Protein AF-A0A180FX77-F1 (afdb_monomer)

pLDDT: mean 72.16, std 17.85, range [33.34, 98.62]

Foldseek 3Di:
DDDDDDDDDDPVVVVPDDDDDDDDDDDDDDDDDDDPDPPPPPPPVPPDPDPDPPDDPDVLVVVCCVQQVDADPVRDTDDDPVRVVVVVVVVVVVVVVVVVVVVVVVVVVVVVVVD

Secondary structure (DSSP, 8-state):
---PPPPPPPGGGGGS--PPPPPP-----------TTS-SS-----PPPPPPSSPP--HHHHHHHHHHS---TTS-----HHHHHHHHHHHHHHHHHHHHHHHHHHHHHHHHHT-

Radius of gyration: 30.73 Å; Cα contacts (8 Å, |Δi|>4): 14; chains: 1; bounding box: 72×74×67 Å

Organism: Puccinia triticina (isolate 1-1 / race 1 (BBBD)) (NCBI:txid630390)

Mean predicted aligned error: 20.52 Å

Sequence (115 aa):
SEKFFPPPPSPWAAYASHPPPPPDPIRLSGAPPADHSDMMEDLEVRLPPRPTNKPPASSLHILLTKTFGVRDENSSVTLEARLMDLVLELSENNKRLVQRLESTVDQLKAKVDAK

Structure (mmCIF, N/CA/C/O backbone):
data_AF-A0A180FX77-F1
#
_entry.id   AF-A0A180FX77-F1
#
loop_
_atom_site.group_PDB
_atom_site.id
_atom_site.type_symbol
_atom_site.label_atom_id
_atom_site.label_alt_id
_atom_site.label_comp_id
_atom_site.label_asym_id
_atom_site.label_entity_id
_atom_site.label_seq_id
_atom_site.pdbx_PDB_ins_code
_atom_site.Cartn_x
_atom_site.Cartn_y
_atom_site.Cartn_z
_atom_site.occupancy
_atom_site.B_iso_or_equiv
_atom_site.auth_seq_id
_atom_site.auth_comp_id
_atom_site.auth_asym_id
_atom_site.auth_atom_id
_atom_site.pdbx_PDB_model_num
ATOM 1 N N . SER A 1 1 ? 17.985 -40.631 32.394 1.00 50.78 1 SER A N 1
ATOM 2 C CA . SER A 1 1 ? 18.806 -39.477 32.804 1.00 50.78 1 SER A CA 1
ATOM 3 C C . SER A 1 1 ? 18.826 -38.449 31.690 1.00 50.78 1 SER A C 1
ATOM 5 O O . SER A 1 1 ? 19.615 -38.585 30.762 1.00 50.78 1 SER A O 1
ATOM 7 N N . GLU A 1 2 ? 17.925 -37.469 31.735 1.00 57.84 2 GLU A N 1
ATOM 8 C CA . GLU A 1 2 ? 17.956 -36.312 30.831 1.00 57.84 2 GLU A CA 1
ATOM 9 C C . GLU A 1 2 ? 19.057 -35.347 31.281 1.00 57.84 2 GLU A C 1
ATOM 11 O O . GLU A 1 2 ? 19.143 -34.984 32.454 1.00 57.84 2 GLU A O 1
ATOM 16 N N . LYS A 1 3 ? 19.952 -34.986 30.357 1.00 61.25 3 LYS A N 1
ATOM 17 C CA . LYS A 1 3 ? 21.026 -34.021 30.606 1.00 61.25 3 LYS A CA 1
ATOM 18 C C . LYS A 1 3 ? 20.457 -32.619 30.424 1.00 61.25 3 LYS A C 1
ATOM 20 O O . LYS A 1 3 ? 20.171 -32.210 29.303 1.00 61.25 3 LYS A O 1
ATOM 25 N N . PHE A 1 4 ? 20.298 -31.902 31.529 1.00 60.94 4 PHE A N 1
ATOM 26 C CA . PHE A 1 4 ? 19.928 -30.492 31.525 1.00 60.94 4 PHE A CA 1
ATOM 27 C C . PHE A 1 4 ? 21.129 -29.669 31.034 1.00 60.94 4 PHE A C 1
ATOM 29 O O . PHE A 1 4 ? 22.183 -29.677 31.671 1.00 60.94 4 PHE A O 1
ATOM 36 N N . PHE A 1 5 ? 20.995 -28.995 29.892 1.00 67.38 5 PHE A N 1
ATOM 37 C CA . PHE A 1 5 ? 21.998 -28.046 29.406 1.00 67.38 5 PHE A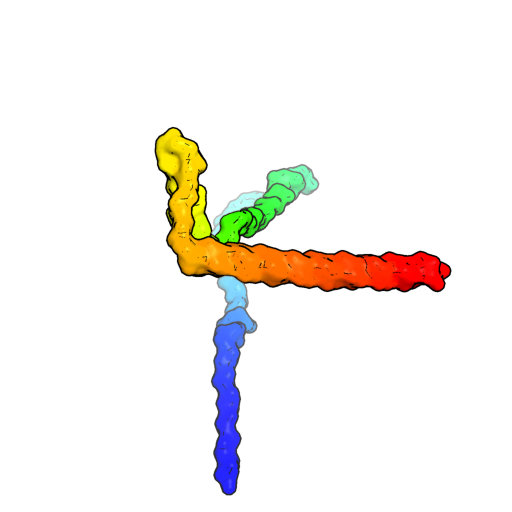 CA 1
ATOM 38 C C . PHE A 1 5 ? 21.593 -26.630 29.832 1.00 67.38 5 PHE A C 1
ATOM 40 O O . PHE A 1 5 ? 20.458 -26.230 29.563 1.00 67.38 5 PHE A O 1
ATOM 47 N N . PRO A 1 6 ? 22.473 -25.861 30.498 1.00 74.19 6 PRO A N 1
ATOM 48 C CA . PRO A 1 6 ? 22.163 -24.484 30.848 1.00 74.19 6 PRO A CA 1
ATOM 49 C C . PRO A 1 6 ? 22.129 -23.593 29.592 1.00 74.19 6 PRO A C 1
ATOM 51 O O . PRO A 1 6 ? 22.854 -23.860 28.628 1.00 74.19 6 PRO A O 1
ATOM 54 N N . PRO A 1 7 ? 21.308 -22.528 29.592 1.00 73.19 7 PRO A N 1
ATOM 55 C CA . PRO A 1 7 ? 21.286 -21.558 28.503 1.00 73.19 7 PRO A CA 1
ATOM 56 C C . PRO A 1 7 ? 22.621 -20.793 28.410 1.00 73.19 7 PRO A C 1
ATOM 58 O O . PRO A 1 7 ? 23.296 -20.607 29.427 1.00 73.19 7 PRO A O 1
ATOM 61 N N . PRO A 1 8 ? 23.015 -20.327 27.209 1.00 72.00 8 PRO A N 1
ATOM 62 C CA . PRO A 1 8 ? 24.226 -19.531 27.038 1.00 72.00 8 PRO A CA 1
ATOM 63 C C . PRO A 1 8 ? 24.100 -18.157 27.727 1.00 72.00 8 PRO A C 1
ATOM 65 O O . PRO A 1 8 ? 22.996 -17.612 27.816 1.00 72.00 8 PRO A O 1
ATOM 68 N N . PRO A 1 9 ? 25.214 -17.573 28.207 1.00 68.81 9 PRO A N 1
ATOM 69 C CA . PRO A 1 9 ? 25.190 -16.293 28.905 1.00 68.81 9 PRO A CA 1
ATOM 70 C C . PRO A 1 9 ? 24.837 -15.131 27.964 1.00 68.81 9 PRO A C 1
ATOM 72 O O . PRO A 1 9 ? 25.289 -15.067 26.821 1.00 68.81 9 PRO A O 1
ATOM 75 N N . SER A 1 10 ? 24.044 -14.187 28.475 1.00 65.88 10 SER A N 1
ATOM 76 C CA . SER A 1 10 ? 23.634 -12.977 27.759 1.00 65.88 10 SER A CA 1
ATOM 77 C C . SER A 1 10 ? 24.827 -12.060 27.432 1.00 65.88 10 SER A C 1
ATOM 79 O O . SER A 1 10 ? 25.608 -11.745 28.333 1.00 65.88 10 SER A O 1
ATOM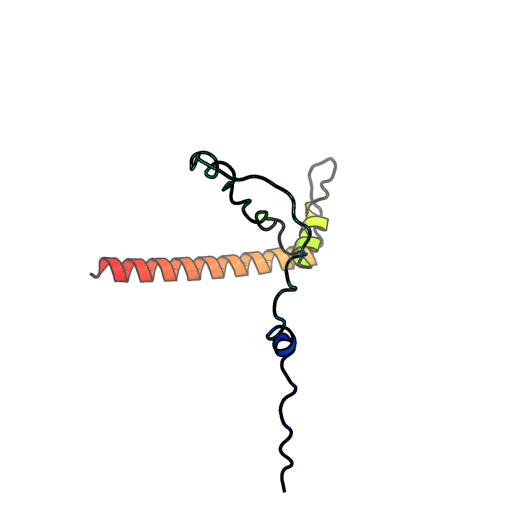 81 N N . PRO A 1 11 ? 24.933 -11.526 26.198 1.00 56.91 11 PRO A N 1
ATOM 82 C CA . PRO A 1 11 ? 26.053 -10.675 25.773 1.00 56.91 11 PRO A CA 1
ATOM 83 C C . PRO A 1 11 ? 26.102 -9.310 26.481 1.00 56.91 11 PRO A C 1
ATOM 85 O O . PRO A 1 11 ? 27.136 -8.648 26.489 1.00 56.91 11 PRO A O 1
ATOM 88 N N . TRP A 1 12 ? 25.009 -8.891 27.122 1.00 48.19 12 TRP A N 1
ATOM 89 C CA . TRP A 1 12 ? 24.934 -7.624 27.857 1.00 48.19 12 TRP A CA 1
ATOM 90 C C . TRP A 1 12 ? 25.495 -7.698 29.286 1.00 48.19 12 TRP A C 1
ATOM 92 O O . TRP A 1 12 ? 25.671 -6.662 29.920 1.00 48.19 12 TRP A O 1
ATOM 102 N N . ALA A 1 13 ? 25.825 -8.894 29.789 1.00 56.28 13 ALA A N 1
ATOM 103 C CA . ALA A 1 13 ? 26.378 -9.070 31.135 1.00 56.28 13 ALA A CA 1
ATOM 104 C C . ALA A 1 13 ? 27.819 -8.536 31.285 1.00 56.28 13 ALA A C 1
ATOM 106 O O . ALA A 1 13 ? 28.266 -8.294 32.402 1.00 56.28 13 ALA A O 1
ATOM 107 N N . ALA A 1 14 ? 28.538 -8.309 30.178 1.00 55.06 14 ALA A N 1
ATOM 108 C CA . ALA A 1 14 ? 29.923 -7.829 30.190 1.00 55.06 14 ALA A CA 1
ATOM 109 C C . ALA A 1 14 ? 30.069 -6.315 30.443 1.00 55.06 14 ALA A C 1
ATOM 111 O O . ALA A 1 14 ? 31.161 -5.849 30.749 1.00 55.06 14 ALA A O 1
ATOM 112 N N . TYR A 1 15 ? 28.986 -5.537 30.344 1.00 54.72 15 TYR A N 1
ATOM 113 C CA . TYR A 1 15 ? 29.038 -4.075 30.492 1.00 54.72 15 TYR A CA 1
ATOM 114 C C . TYR A 1 15 ? 28.778 -3.580 31.923 1.00 54.72 15 TYR A C 1
ATOM 116 O O . TYR A 1 15 ? 28.835 -2.379 32.174 1.00 54.72 15 TYR A O 1
ATOM 124 N N . ALA A 1 16 ? 28.490 -4.474 32.873 1.00 57.72 16 ALA A N 1
ATOM 125 C CA . ALA A 1 16 ? 27.934 -4.091 34.172 1.00 57.72 16 ALA A CA 1
ATOM 126 C C . ALA A 1 16 ? 28.957 -3.889 35.308 1.00 57.72 16 AL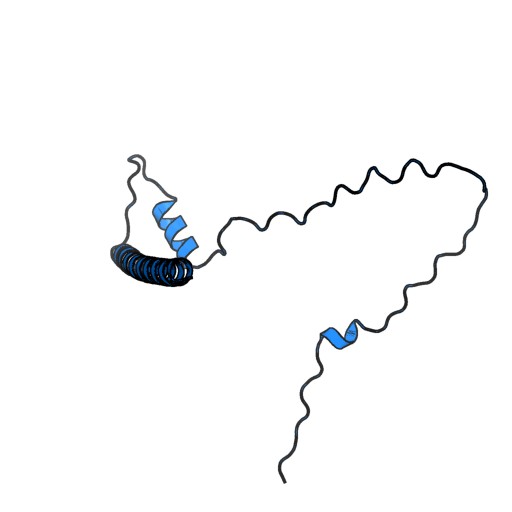A A C 1
ATOM 128 O O . ALA A 1 16 ? 28.547 -3.769 36.461 1.00 57.72 16 ALA A O 1
ATOM 129 N N . SER A 1 17 ? 30.273 -3.857 35.062 1.00 62.03 17 SER A N 1
ATOM 130 C CA . SER A 1 17 ? 31.255 -3.654 36.146 1.00 62.03 17 SER A CA 1
ATOM 131 C C . SER A 1 17 ? 32.594 -3.088 35.667 1.00 62.03 17 SER A C 1
ATOM 133 O O . SER A 1 17 ? 33.604 -3.783 35.677 1.00 62.03 17 SER A O 1
ATOM 135 N N . HIS A 1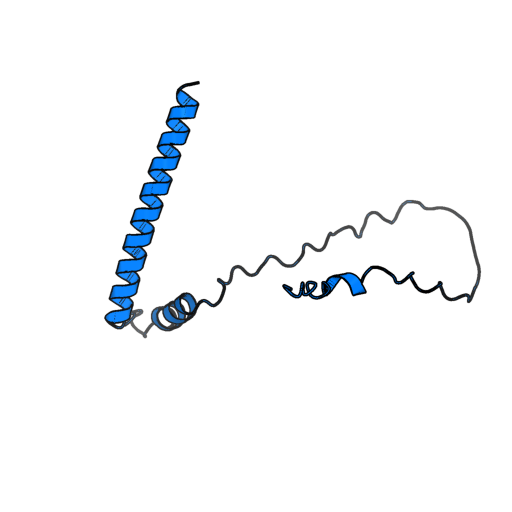 18 ? 32.631 -1.805 35.310 1.00 54.69 18 HIS A N 1
ATOM 136 C CA . HIS A 1 18 ? 33.881 -1.043 35.352 1.00 54.69 18 HIS A CA 1
ATOM 137 C C . HIS A 1 18 ? 33.645 0.285 36.083 1.00 54.69 18 HIS A C 1
ATOM 139 O O . HIS A 1 18 ? 32.760 1.040 35.677 1.00 54.69 18 HIS A O 1
ATOM 145 N N . PRO A 1 19 ? 34.389 0.584 37.165 1.00 61.78 19 PRO A N 1
ATOM 146 C CA . PRO A 1 19 ? 34.376 1.918 37.746 1.00 61.78 19 PRO A CA 1
ATOM 147 C C . PRO A 1 19 ? 35.050 2.904 36.774 1.00 61.78 19 PRO A C 1
ATOM 149 O O . PRO A 1 19 ? 35.947 2.501 36.026 1.00 61.78 19 PRO A O 1
ATOM 152 N N . PRO A 1 20 ? 34.639 4.184 36.757 1.00 63.25 20 PRO A N 1
ATOM 153 C CA . PRO A 1 20 ? 35.306 5.193 35.943 1.00 63.25 20 PRO A CA 1
ATO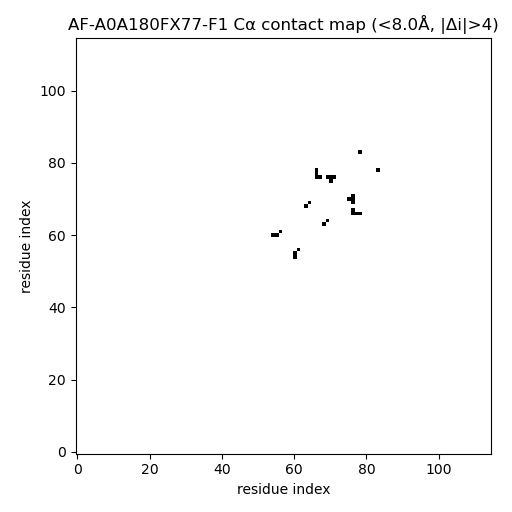M 154 C C . PRO A 1 20 ? 36.774 5.359 36.385 1.00 63.25 20 PRO A C 1
ATOM 156 O O . PRO A 1 20 ? 37.074 5.205 37.574 1.00 63.25 20 PRO A O 1
ATOM 159 N N . PRO A 1 21 ? 37.698 5.657 35.452 1.00 58.25 21 PRO A N 1
ATOM 160 C CA . PRO A 1 21 ? 39.096 5.901 35.789 1.00 58.25 21 PRO A CA 1
ATOM 161 C C . PRO A 1 21 ? 39.227 7.142 36.694 1.00 58.25 21 PRO A C 1
ATOM 163 O O . PRO A 1 21 ? 38.426 8.073 36.574 1.00 58.25 21 PRO A O 1
ATOM 166 N N . PRO A 1 22 ? 40.207 7.170 37.617 1.00 58.03 22 PRO A N 1
ATOM 167 C CA . PRO A 1 22 ? 40.398 8.306 38.510 1.00 58.03 22 PRO A CA 1
ATOM 168 C C . PRO A 1 22 ? 40.833 9.554 37.719 1.00 58.03 22 PRO A C 1
ATOM 170 O O . PRO A 1 22 ? 41.541 9.421 36.720 1.00 58.03 22 PRO A O 1
ATOM 173 N N . PRO A 1 23 ? 40.436 10.764 38.150 1.00 53.47 23 PRO A N 1
ATOM 174 C CA . PRO A 1 23 ? 40.853 11.998 37.496 1.00 53.47 23 PRO A CA 1
ATOM 175 C C . PRO A 1 23 ? 42.352 12.251 37.717 1.00 53.47 23 PRO A C 1
ATOM 177 O O . PRO A 1 23 ? 42.854 12.101 38.834 1.00 53.47 23 PRO A O 1
ATOM 180 N N . ASP A 1 24 ? 43.054 12.640 36.649 1.00 50.56 24 ASP A N 1
ATOM 181 C CA . ASP A 1 24 ? 44.495 12.908 36.667 1.00 50.56 24 ASP A CA 1
ATOM 182 C C . ASP A 1 24 ? 44.868 14.017 37.675 1.00 50.56 24 ASP A C 1
ATOM 184 O O . ASP A 1 24 ? 44.279 15.104 37.654 1.00 50.56 24 ASP A O 1
ATOM 188 N N . PRO A 1 25 ? 45.871 13.798 38.548 1.00 54.31 25 PRO A N 1
ATOM 189 C CA . PRO A 1 25 ? 46.276 14.770 39.549 1.00 54.31 25 PRO A CA 1
ATOM 190 C C . PRO A 1 25 ? 47.454 15.618 39.056 1.00 54.31 25 PRO A C 1
ATOM 192 O O . PRO A 1 25 ? 48.589 15.385 39.461 1.00 54.31 25 PRO A O 1
ATOM 195 N N . ILE A 1 26 ? 47.206 16.664 38.260 1.00 45.44 26 ILE A N 1
ATOM 196 C CA . ILE A 1 26 ? 48.133 17.809 38.187 1.00 45.44 26 ILE A CA 1
ATOM 197 C C . ILE A 1 26 ? 47.357 19.124 38.335 1.00 45.44 26 ILE A C 1
ATOM 199 O O . ILE A 1 26 ? 46.665 19.598 37.440 1.00 45.44 26 ILE A O 1
ATOM 203 N N . ARG A 1 27 ? 47.503 19.681 39.544 1.00 48.25 27 ARG A N 1
ATOM 204 C CA . ARG A 1 27 ? 47.147 21.030 40.003 1.00 48.25 27 ARG A CA 1
ATOM 205 C C . ARG A 1 27 ? 47.639 22.118 39.041 1.00 48.25 27 ARG A C 1
ATOM 207 O O . ARG A 1 27 ? 48.754 22.003 38.551 1.00 48.25 27 ARG A O 1
ATOM 214 N N . LEU A 1 28 ? 46.931 23.252 38.995 1.00 37.81 28 LEU A N 1
ATOM 215 C CA . LEU A 1 28 ? 47.453 24.537 39.493 1.00 37.81 28 LEU A CA 1
ATOM 216 C C . LEU A 1 28 ? 46.363 25.629 39.534 1.00 37.81 28 LEU A C 1
ATOM 218 O O . 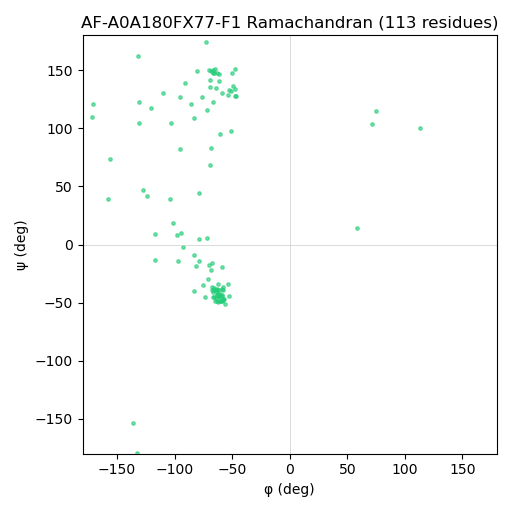LEU A 1 28 ? 45.842 26.047 38.512 1.00 37.81 28 LEU A O 1
ATOM 222 N N . SER A 1 29 ? 46.162 26.143 40.750 1.00 39.56 29 SER A N 1
ATOM 223 C CA . SER A 1 29 ? 45.938 27.556 41.083 1.00 39.56 29 SER A CA 1
ATOM 224 C C . SER A 1 29 ? 44.587 28.233 40.799 1.00 39.56 29 SER A C 1
ATOM 226 O O . SER A 1 29 ? 44.251 28.551 39.667 1.00 39.56 29 SER A O 1
ATOM 228 N N . GLY A 1 30 ? 43.926 28.627 41.896 1.00 33.34 30 GLY A N 1
ATOM 229 C CA . GLY A 1 30 ? 43.119 29.848 41.964 1.00 33.34 30 GLY A CA 1
ATOM 230 C C . GLY A 1 30 ? 41.614 29.640 42.122 1.00 33.34 30 GLY A C 1
ATOM 231 O O . GLY A 1 30 ? 40.902 29.440 41.152 1.00 33.34 30 GLY A O 1
ATOM 232 N N . ALA A 1 31 ? 41.112 29.782 43.343 1.00 36.41 31 ALA A N 1
ATOM 233 C CA . ALA A 1 31 ? 39.727 30.175 43.615 1.00 36.41 31 ALA A CA 1
ATOM 234 C C . ALA A 1 31 ? 39.779 31.304 44.664 1.00 36.41 31 ALA A C 1
ATOM 236 O O . ALA A 1 31 ? 40.802 31.373 45.361 1.00 36.41 31 ALA A O 1
ATOM 237 N N . PRO A 1 32 ? 38.731 32.129 44.888 1.00 53.28 32 PRO A N 1
ATOM 238 C CA . PRO A 1 32 ? 37.383 32.199 44.273 1.00 53.28 32 PRO A CA 1
ATOM 239 C C . PRO A 1 32 ? 37.005 33.697 43.973 1.00 53.28 32 PRO A C 1
ATOM 241 O O . PRO A 1 32 ? 37.943 34.491 43.897 1.00 53.28 32 PRO A O 1
ATOM 244 N N . PRO A 1 33 ? 35.738 34.195 43.907 1.00 48.84 33 PRO A N 1
ATOM 245 C CA . PRO A 1 33 ? 34.395 33.586 43.816 1.00 48.84 33 PRO A CA 1
ATOM 246 C C . PRO A 1 33 ? 33.476 34.223 42.725 1.00 48.84 33 PRO A C 1
ATOM 248 O O . PRO A 1 33 ? 33.839 35.202 42.090 1.00 48.84 33 PRO A O 1
ATOM 251 N N . ALA A 1 34 ? 32.241 33.709 42.627 1.00 43.47 34 ALA A N 1
ATOM 252 C CA . ALA A 1 34 ? 31.045 34.330 42.026 1.00 43.47 34 ALA A CA 1
ATOM 253 C C . ALA A 1 34 ? 30.995 34.473 40.491 1.00 43.47 34 ALA A C 1
ATOM 255 O O . ALA A 1 34 ? 31.573 35.380 39.916 1.00 43.47 34 ALA A O 1
ATOM 256 N N . ASP A 1 35 ? 30.219 33.601 39.843 1.00 43.88 35 ASP A N 1
ATOM 257 C CA . ASP A 1 35 ? 28.959 34.025 39.217 1.00 43.88 35 ASP A CA 1
ATOM 258 C C . ASP A 1 35 ? 28.187 32.795 38.722 1.00 43.88 35 ASP A C 1
ATOM 260 O O . ASP A 1 35 ? 28.564 32.103 37.780 1.00 43.88 35 ASP A O 1
ATOM 264 N N . HIS A 1 36 ? 27.078 32.495 39.396 1.00 49.78 36 HIS A N 1
ATOM 265 C CA . HIS A 1 36 ? 26.123 31.451 39.015 1.00 49.78 36 HIS A CA 1
ATOM 266 C C . HIS A 1 36 ? 25.197 31.929 37.878 1.00 49.78 36 HIS A C 1
ATOM 268 O O . HIS A 1 36 ? 23.986 31.738 37.962 1.00 49.78 36 HIS A O 1
ATOM 274 N N . SER A 1 37 ? 25.734 32.581 36.840 1.00 51.06 37 SER A N 1
ATOM 275 C CA . SER A 1 37 ? 24.896 33.239 35.823 1.00 51.06 37 SER A CA 1
ATOM 276 C C . SER A 1 37 ? 25.015 32.699 34.393 1.00 51.06 37 SER A C 1
ATOM 278 O O . SER A 1 37 ? 24.110 32.966 33.614 1.00 51.06 37 SER A O 1
ATOM 280 N N . ASP A 1 38 ? 26.015 31.878 34.047 1.00 49.91 38 ASP A N 1
ATOM 281 C CA . ASP A 1 38 ? 26.297 31.559 32.627 1.00 49.91 38 ASP A CA 1
ATOM 282 C C . ASP A 1 38 ? 26.288 30.054 32.283 1.00 49.91 38 ASP A C 1
ATOM 284 O O . ASP A 1 38 ? 27.140 29.563 31.550 1.00 49.91 38 ASP A O 1
ATOM 288 N N . MET A 1 39 ? 25.336 29.270 32.805 1.00 55.56 39 MET A N 1
ATOM 289 C CA . MET A 1 39 ? 25.179 27.845 32.419 1.00 55.56 39 MET A CA 1
ATOM 290 C C . MET A 1 39 ? 23.839 27.525 31.738 1.00 55.56 39 MET A C 1
ATOM 292 O O . MET A 1 39 ? 23.511 26.358 31.534 1.00 55.56 39 MET A O 1
ATOM 296 N N . MET A 1 40 ? 23.044 28.539 31.386 1.00 54.91 40 MET A N 1
ATOM 297 C CA . MET A 1 40 ? 21.729 28.361 30.747 1.00 54.91 40 MET A CA 1
ATOM 298 C C . MET A 1 40 ? 21.722 28.589 29.229 1.00 54.91 40 MET A C 1
ATOM 300 O O . MET A 1 40 ? 20.656 28.740 28.642 1.00 54.91 40 MET A O 1
ATOM 304 N N . GLU A 1 41 ? 22.891 28.539 28.591 1.00 54.22 41 GLU A N 1
ATOM 305 C CA . GLU A 1 41 ? 23.062 28.700 27.140 1.00 54.22 41 GLU A CA 1
ATOM 306 C C . GLU A 1 41 ? 23.869 27.546 26.520 1.00 54.22 41 GLU A C 1
ATOM 308 O O . GLU A 1 41 ? 24.787 27.763 25.746 1.00 54.22 41 GLU A O 1
ATOM 313 N N . ASP A 1 42 ? 23.544 26.291 26.855 1.00 54.28 42 ASP A N 1
ATOM 314 C CA . ASP A 1 42 ? 23.866 25.148 25.971 1.00 54.28 42 ASP A CA 1
ATOM 315 C C . ASP A 1 42 ? 22.978 23.918 26.244 1.00 54.28 42 ASP A C 1
ATOM 317 O O . ASP A 1 42 ? 23.410 22.767 26.261 1.00 54.28 42 ASP A O 1
ATOM 321 N N . LEU A 1 43 ? 21.692 24.157 26.513 1.00 56.84 43 LEU A N 1
ATOM 322 C CA . LEU A 1 43 ? 20.664 23.112 26.459 1.00 56.84 43 LEU A CA 1
ATOM 323 C C . LEU A 1 43 ? 19.831 23.258 25.186 1.00 56.84 43 LEU A C 1
ATOM 325 O O . LEU A 1 43 ? 18.626 23.006 25.172 1.00 56.84 43 LEU A O 1
ATOM 329 N N . GLU A 1 44 ? 20.483 23.595 24.075 1.00 56.50 44 GLU A N 1
ATOM 330 C CA . GLU A 1 44 ? 20.005 23.133 22.781 1.00 56.50 44 GLU A CA 1
ATOM 331 C C . GLU A 1 44 ? 20.234 21.626 22.758 1.00 56.50 44 GLU A C 1
ATOM 333 O O . GLU A 1 44 ? 21.245 21.117 22.278 1.00 56.50 44 GLU A O 1
ATOM 338 N N . VAL A 1 45 ? 19.289 20.896 23.356 1.00 58.75 45 VAL A N 1
ATOM 339 C CA . VAL A 1 45 ? 19.170 19.451 23.223 1.00 58.75 45 VAL A CA 1
ATOM 340 C C . VAL A 1 45 ? 19.204 19.180 21.727 1.00 58.75 45 VAL A C 1
ATOM 342 O O . VAL A 1 45 ? 18.198 19.355 21.038 1.00 58.75 45 VAL A O 1
ATOM 345 N N . ARG A 1 46 ? 20.381 18.810 21.204 1.00 64.12 46 ARG A N 1
ATOM 346 C CA . ARG A 1 46 ? 20.539 18.348 19.830 1.00 64.12 46 ARG A CA 1
ATOM 347 C C . ARG A 1 46 ? 19.667 17.117 19.737 1.00 64.12 46 ARG A C 1
ATOM 349 O O . ARG A 1 46 ? 20.064 16.027 20.147 1.00 64.12 46 ARG A O 1
ATOM 356 N N . LEU A 1 47 ? 18.438 17.326 19.272 1.00 66.75 47 LEU A N 1
ATOM 357 C CA . LEU A 1 47 ? 17.504 16.248 19.039 1.00 66.75 47 LEU A CA 1
ATOM 358 C C . LEU A 1 47 ? 18.242 15.241 18.157 1.00 66.75 47 LEU A C 1
ATOM 360 O O . LEU A 1 47 ? 18.892 15.657 17.186 1.00 66.75 47 LEU A O 1
ATOM 364 N N . PRO A 1 48 ? 18.197 13.939 18.487 1.00 70.94 48 PRO A N 1
ATOM 365 C CA . PRO A 1 48 ? 18.747 12.938 17.596 1.00 70.94 48 PRO A CA 1
ATOM 366 C C . PRO A 1 48 ? 18.182 13.201 16.194 1.00 70.94 48 PRO A C 1
ATOM 368 O O . PRO A 1 48 ? 16.994 13.533 16.079 1.00 70.94 48 PRO A O 1
ATOM 371 N N . PRO A 1 49 ? 19.018 13.125 15.141 1.00 73.44 49 PRO A N 1
ATOM 372 C CA . PRO A 1 49 ? 18.580 13.396 13.784 1.00 73.44 49 PRO A CA 1
ATOM 373 C C . PRO A 1 49 ? 17.271 12.667 13.524 1.00 73.44 49 PRO A C 1
ATOM 375 O O . PRO A 1 49 ? 17.166 11.466 13.793 1.00 73.44 49 PRO A O 1
ATOM 378 N N . ARG A 1 50 ? 16.261 13.406 13.049 1.00 69.56 50 ARG A N 1
ATOM 379 C CA . ARG A 1 50 ? 14.955 12.833 12.728 1.00 69.56 50 ARG A CA 1
ATOM 380 C C . ARG A 1 50 ? 15.194 11.570 11.890 1.00 69.56 50 ARG A C 1
ATOM 382 O O . ARG A 1 50 ? 15.926 11.665 10.898 1.00 69.56 50 ARG A O 1
ATOM 389 N N . PRO A 1 51 ? 14.623 10.409 12.267 1.00 65.12 51 PRO A N 1
ATOM 390 C CA . PRO A 1 51 ? 14.776 9.198 11.479 1.00 65.12 51 PRO A CA 1
ATOM 391 C C . PRO A 1 51 ? 14.403 9.522 10.039 1.00 65.12 51 PRO A C 1
ATOM 393 O O . PRO A 1 51 ? 13.408 10.210 9.785 1.00 65.12 51 PRO A O 1
ATOM 396 N N . THR A 1 52 ? 15.266 9.108 9.111 1.00 66.50 52 THR A N 1
ATOM 397 C CA . THR A 1 52 ? 15.069 9.419 7.702 1.00 66.50 52 THR A CA 1
ATOM 398 C C . THR A 1 52 ? 13.670 8.950 7.303 1.00 66.50 52 THR A C 1
ATOM 400 O O . THR A 1 52 ? 13.268 7.823 7.571 1.00 66.50 52 THR A O 1
ATOM 403 N N . ASN A 1 53 ? 12.902 9.839 6.687 1.00 59.97 53 ASN A N 1
ATOM 404 C CA . ASN A 1 53 ? 11.605 9.544 6.084 1.00 59.97 53 ASN A CA 1
ATOM 405 C C . ASN A 1 53 ? 11.747 8.725 4.792 1.00 59.97 53 ASN A C 1
ATOM 407 O O . ASN A 1 53 ? 10.756 8.485 4.104 1.00 59.97 53 ASN A O 1
ATOM 411 N N . LYS A 1 54 ? 12.968 8.291 4.451 1.00 63.06 54 LYS A N 1
ATOM 412 C CA . LYS A 1 54 ? 13.166 7.274 3.429 1.00 63.06 54 LYS A CA 1
ATOM 413 C C . LYS A 1 54 ? 12.576 5.975 3.970 1.00 63.06 54 LYS A C 1
ATOM 415 O O . LYS A 1 54 ? 12.990 5.541 5.049 1.00 63.06 54 LYS A O 1
ATOM 420 N N . PRO A 1 55 ? 11.619 5.363 3.255 1.00 62.12 55 PRO A N 1
ATOM 421 C CA . PRO A 1 55 ? 11.148 4.038 3.611 1.00 62.12 55 PRO A CA 1
ATOM 422 C C . PRO A 1 55 ? 12.361 3.119 3.796 1.00 62.12 55 PRO A C 1
ATOM 424 O O . PRO A 1 55 ? 13.360 3.306 3.086 1.00 62.12 55 PRO A O 1
ATOM 427 N N . PRO A 1 56 ? 12.308 2.119 4.697 1.00 61.88 56 PRO A N 1
ATOM 428 C CA . PRO A 1 56 ? 13.270 1.030 4.616 1.00 61.88 56 PRO A CA 1
ATOM 429 C C . PRO A 1 56 ? 13.301 0.582 3.156 1.00 61.88 56 PRO A C 1
ATOM 431 O O . PRO A 1 56 ? 12.240 0.491 2.529 1.00 61.88 56 PRO A O 1
ATOM 434 N N . ALA A 1 57 ? 14.496 0.393 2.596 1.00 66.19 57 ALA A N 1
ATOM 435 C CA . ALA A 1 57 ? 14.670 -0.023 1.210 1.00 66.19 57 ALA A CA 1
ATOM 436 C C . ALA A 1 57 ? 14.187 -1.474 1.060 1.00 66.19 57 ALA A C 1
ATOM 438 O O . ALA A 1 57 ? 14.966 -2.408 0.907 1.00 66.19 57 ALA A O 1
ATOM 439 N N . SER A 1 58 ? 12.880 -1.672 1.195 1.00 79.50 58 SER A N 1
ATOM 440 C CA . SER A 1 58 ? 12.215 -2.929 0.951 1.00 79.50 58 SER A CA 1
ATOM 441 C C . SER A 1 58 ? 12.348 -3.222 -0.533 1.00 79.50 58 SER A C 1
ATOM 443 O O . SER A 1 58 ? 12.355 -2.310 -1.366 1.00 79.50 58 SER A O 1
ATOM 445 N N . SER A 1 59 ? 12.441 -4.502 -0.882 1.00 80.38 59 SER A N 1
ATOM 446 C CA . SER A 1 59 ? 12.529 -4.915 -2.283 1.00 80.38 59 SER A CA 1
ATOM 447 C C . SER A 1 59 ? 11.385 -4.331 -3.119 1.00 80.38 59 SER A C 1
ATOM 449 O O . SER A 1 59 ? 11.607 -3.940 -4.259 1.00 80.38 59 SER A O 1
ATOM 451 N N . LEU A 1 60 ? 10.192 -4.181 -2.526 1.00 81.38 60 LEU A N 1
ATOM 452 C CA . LEU A 1 60 ? 9.053 -3.505 -3.146 1.00 81.38 60 LEU A CA 1
ATOM 453 C C . LEU A 1 60 ? 9.321 -2.013 -3.384 1.00 81.38 60 LEU A C 1
ATOM 455 O O . LEU A 1 60 ? 9.103 -1.539 -4.492 1.00 81.38 60 LEU A O 1
ATOM 459 N N . HIS A 1 61 ? 9.815 -1.270 -2.387 1.00 79.69 61 HIS A N 1
ATOM 460 C CA . HIS A 1 61 ? 10.146 0.148 -2.557 1.00 79.69 61 HIS A CA 1
ATOM 461 C C . HIS A 1 61 ? 11.192 0.346 -3.661 1.00 79.69 61 HIS A C 1
ATOM 463 O O . HIS A 1 61 ? 11.008 1.187 -4.534 1.00 79.69 61 HIS A O 1
ATOM 469 N N . ILE A 1 62 ? 12.237 -0.487 -3.684 1.00 82.88 62 ILE A N 1
ATOM 470 C CA . ILE A 1 62 ? 13.265 -0.464 -4.731 1.00 82.88 62 ILE A CA 1
ATOM 471 C C . ILE A 1 62 ? 12.649 -0.751 -6.106 1.00 82.88 62 ILE A C 1
ATOM 473 O O . ILE A 1 62 ? 12.970 -0.054 -7.066 1.00 82.88 62 ILE A O 1
ATOM 477 N N . LEU A 1 63 ? 11.780 -1.762 -6.211 1.00 81.94 63 LEU A N 1
ATOM 478 C CA . LEU A 1 63 ? 11.128 -2.133 -7.466 1.00 81.94 63 LEU A CA 1
ATOM 479 C C . LEU A 1 63 ? 10.253 -0.990 -7.988 1.00 81.94 63 LEU A C 1
ATOM 481 O O . LEU A 1 63 ? 10.433 -0.567 -9.124 1.00 81.94 63 LEU A O 1
ATOM 485 N N . LEU A 1 64 ? 9.396 -0.428 -7.132 1.00 80.50 64 LEU A N 1
ATOM 486 C CA . LEU A 1 64 ? 8.529 0.699 -7.476 1.00 80.50 64 LEU A CA 1
ATOM 487 C C . LEU A 1 64 ? 9.338 1.946 -7.852 1.00 80.50 64 LEU A C 1
ATOM 489 O O . LEU A 1 64 ? 9.023 2.612 -8.830 1.00 80.50 64 LEU A O 1
ATOM 493 N N . THR A 1 65 ? 10.405 2.275 -7.122 1.00 80.06 65 THR A N 1
ATOM 494 C CA . THR A 1 65 ? 11.259 3.421 -7.465 1.00 80.06 65 THR A CA 1
ATOM 495 C C . THR A 1 65 ? 11.995 3.203 -8.781 1.00 80.06 65 THR A C 1
ATOM 497 O O . THR A 1 65 ? 12.134 4.146 -9.552 1.00 80.06 65 THR A O 1
ATOM 500 N N . LYS A 1 66 ? 12.440 1.980 -9.082 1.00 80.25 66 LYS A N 1
ATOM 501 C CA . LYS A 1 66 ? 13.059 1.674 -10.377 1.00 80.25 66 LYS A CA 1
ATOM 502 C C . LYS A 1 66 ? 12.068 1.799 -11.529 1.00 80.25 66 LYS A C 1
ATOM 504 O O . LYS A 1 66 ? 12.451 2.292 -12.582 1.00 80.25 66 LYS A O 1
ATOM 509 N N . THR A 1 67 ? 10.819 1.378 -11.337 1.00 76.31 67 THR A N 1
ATOM 510 C CA . THR A 1 67 ? 9.820 1.389 -12.412 1.00 76.31 67 THR A CA 1
ATOM 511 C C . THR A 1 67 ? 9.144 2.741 -12.588 1.00 76.31 67 THR A C 1
ATOM 513 O O . THR A 1 67 ? 8.945 3.164 -13.714 1.00 76.31 67 THR A O 1
ATOM 516 N N . PHE A 1 68 ? 8.825 3.450 -11.503 1.00 74.44 68 PHE A N 1
ATOM 517 C CA . PHE A 1 68 ? 8.140 4.750 -11.545 1.00 74.44 68 PHE A CA 1
ATOM 518 C C . PHE A 1 68 ? 9.082 5.959 -11.458 1.00 74.44 68 PHE A C 1
ATOM 520 O O . PHE A 1 68 ? 8.654 7.086 -11.710 1.00 74.44 68 PHE A O 1
ATOM 527 N N . GLY A 1 69 ? 10.344 5.762 -11.066 1.00 68.62 69 GLY A N 1
ATOM 528 C CA . GLY A 1 69 ? 11.322 6.844 -10.904 1.00 68.62 69 GLY A CA 1
ATOM 529 C C . GLY A 1 69 ? 11.980 7.294 -12.206 1.00 68.62 69 GLY A C 1
ATOM 530 O O . GLY A 1 69 ? 12.507 8.403 -12.257 1.00 68.62 69 GLY A O 1
ATOM 531 N N . VAL A 1 70 ? 11.927 6.474 -13.258 1.00 66.31 70 VAL A N 1
ATOM 532 C CA . VAL A 1 70 ? 12.406 6.829 -14.598 1.00 66.31 70 VAL A CA 1
ATOM 533 C C . VAL A 1 70 ? 11.189 7.147 -15.458 1.00 66.31 70 VAL A C 1
ATOM 535 O O . VAL A 1 70 ? 10.446 6.250 -15.844 1.00 66.31 70 VAL A O 1
ATOM 538 N N . ARG A 1 71 ? 10.957 8.435 -15.716 1.00 70.50 71 ARG A N 1
ATOM 539 C CA . ARG A 1 71 ? 9.953 8.888 -16.684 1.00 70.50 71 ARG A CA 1
ATOM 540 C C . ARG A 1 71 ? 10.613 9.041 -18.044 1.00 70.50 71 ARG A C 1
ATOM 542 O O . ARG A 1 71 ? 11.738 9.531 -18.117 1.00 70.50 71 ARG A O 1
ATOM 549 N N . ASP A 1 72 ? 9.917 8.630 -19.095 1.00 69.50 72 ASP A N 1
ATOM 550 C CA . ASP A 1 72 ? 10.348 8.940 -20.454 1.00 69.50 72 ASP A CA 1
ATOM 551 C C . ASP A 1 72 ? 10.122 10.431 -20.788 1.00 69.50 72 ASP A C 1
ATOM 553 O O . ASP A 1 72 ? 9.539 11.189 -20.005 1.00 69.50 72 ASP A O 1
ATOM 557 N N . GLU A 1 73 ? 10.588 10.862 -21.961 1.00 77.19 73 GLU A N 1
ATOM 558 C CA . GLU A 1 73 ? 10.425 12.235 -22.470 1.00 77.19 73 GLU A CA 1
ATOM 559 C C . GLU A 1 73 ? 8.947 12.655 -22.601 1.00 77.19 73 GLU A C 1
ATOM 561 O O . GLU A 1 73 ? 8.631 13.844 -22.588 1.00 77.19 73 GLU A O 1
ATOM 566 N N . ASN A 1 74 ? 8.034 11.680 -22.635 1.00 78.38 74 ASN A N 1
ATOM 567 C CA . ASN A 1 74 ? 6.589 11.865 -22.711 1.00 78.38 74 ASN A CA 1
ATOM 568 C C . ASN A 1 74 ? 5.909 11.759 -21.335 1.00 78.38 74 ASN A C 1
ATOM 570 O O . ASN A 1 74 ? 4.680 11.750 -21.248 1.00 78.38 74 ASN A O 1
ATOM 574 N N . SER A 1 75 ? 6.684 11.689 -20.247 1.00 71.44 75 SER A N 1
ATOM 575 C CA . SER A 1 75 ? 6.238 11.463 -18.866 1.00 71.44 75 SER A CA 1
ATOM 576 C C . SER A 1 75 ? 5.456 10.163 -18.621 1.00 71.44 75 SER A C 1
ATOM 578 O O . SER A 1 75 ? 4.841 9.998 -17.564 1.00 71.44 75 SER A O 1
ATOM 580 N N . SER A 1 76 ? 5.500 9.236 -19.573 1.00 74.00 76 SER A N 1
ATOM 581 C CA . SER A 1 76 ? 4.892 7.920 -19.494 1.00 74.00 76 SER A CA 1
ATOM 582 C C . SER A 1 76 ? 5.776 6.966 -18.686 1.00 74.00 76 SER A C 1
ATOM 584 O O . SER A 1 76 ? 7.003 7.098 -18.617 1.00 74.00 76 SER A O 1
ATOM 586 N N . VAL A 1 77 ? 5.125 6.015 -18.017 1.00 71.94 77 VAL A N 1
ATOM 587 C CA . VAL A 1 77 ? 5.785 4.945 -17.272 1.00 71.94 77 VAL A CA 1
ATOM 588 C C . VAL A 1 77 ? 5.321 3.626 -17.865 1.00 71.94 77 VAL A C 1
ATOM 590 O O . VAL A 1 77 ? 4.135 3.300 -17.819 1.00 71.94 77 VAL A O 1
ATOM 593 N N . THR A 1 78 ? 6.260 2.859 -18.411 1.00 76.31 78 THR A N 1
ATOM 594 C CA . THR A 1 78 ? 5.980 1.500 -18.882 1.00 76.31 78 THR A CA 1
ATOM 595 C C . THR A 1 78 ? 6.111 0.535 -17.711 1.00 76.31 78 THR A C 1
ATOM 597 O O . THR A 1 78 ? 7.175 0.436 -17.101 1.00 76.31 78 THR A O 1
ATOM 600 N N . LEU A 1 79 ? 5.031 -0.179 -17.394 1.00 78.62 79 LEU A N 1
ATOM 601 C CA . LEU A 1 79 ? 5.000 -1.150 -16.305 1.00 78.62 79 LEU A CA 1
ATOM 602 C C . LEU A 1 79 ? 4.901 -2.570 -16.862 1.00 78.62 79 LEU A C 1
ATOM 604 O O . LEU A 1 79 ? 4.038 -2.857 -17.690 1.00 78.62 79 LEU A O 1
ATOM 608 N N . GLU A 1 80 ? 5.765 -3.468 -16.392 1.00 85.19 80 GLU A N 1
ATOM 609 C CA . GLU A 1 80 ? 5.660 -4.892 -16.719 1.00 85.19 80 GLU A CA 1
ATOM 610 C C . GLU A 1 80 ? 4.328 -5.460 -16.198 1.00 85.19 80 GLU A C 1
ATOM 612 O O . GLU A 1 80 ? 3.912 -5.136 -15.086 1.00 85.19 80 GLU A O 1
ATOM 617 N N . ALA A 1 81 ? 3.678 -6.341 -16.966 1.00 86.38 81 ALA A N 1
ATOM 618 C CA . ALA A 1 81 ? 2.368 -6.905 -16.620 1.00 86.38 81 ALA A CA 1
ATOM 619 C C . ALA A 1 81 ? 2.326 -7.522 -15.208 1.00 86.38 81 ALA A C 1
ATOM 621 O O . ALA A 1 81 ? 1.440 -7.204 -14.426 1.00 86.38 81 ALA A O 1
ATOM 622 N N . ARG A 1 82 ? 3.348 -8.302 -14.826 1.00 85.50 82 ARG A N 1
ATOM 623 C CA . ARG A 1 82 ? 3.433 -8.904 -13.480 1.00 85.50 82 ARG A CA 1
ATOM 624 C C . ARG A 1 82 ? 3.515 -7.863 -12.366 1.00 85.50 82 ARG A C 1
ATOM 626 O O . ARG A 1 82 ? 3.032 -8.085 -11.260 1.00 85.50 82 ARG A O 1
ATOM 633 N N . LEU A 1 83 ? 4.171 -6.737 -12.641 1.00 84.00 83 LEU A N 1
ATOM 634 C CA . LEU A 1 83 ? 4.274 -5.644 -11.687 1.00 84.00 83 LEU A CA 1
ATOM 635 C C . LEU A 1 83 ? 2.961 -4.861 -11.602 1.00 84.00 83 LEU A C 1
ATOM 637 O O . LEU A 1 83 ? 2.591 -4.436 -10.511 1.00 84.00 83 LEU A O 1
ATOM 641 N N . MET A 1 84 ? 2.236 -4.717 -12.715 1.00 86.81 84 MET A N 1
ATOM 642 C CA . MET A 1 84 ? 0.871 -4.186 -12.708 1.00 86.81 84 MET A CA 1
ATOM 643 C C . MET A 1 84 ? -0.047 -5.045 -11.834 1.00 86.81 84 MET A C 1
ATOM 645 O O . MET A 1 84 ? -0.709 -4.505 -10.951 1.00 86.81 84 MET A O 1
ATOM 649 N N . ASP A 1 85 ? -0.025 -6.367 -12.018 1.00 90.44 85 ASP A N 1
ATOM 650 C CA . ASP A 1 85 ? -0.831 -7.304 -11.227 1.00 90.44 85 ASP A CA 1
ATOM 651 C C . ASP A 1 85 ? -0.530 -7.168 -9.728 1.00 90.44 85 ASP A C 1
ATOM 653 O O . ASP A 1 85 ? -1.440 -6.987 -8.920 1.00 90.44 85 ASP A O 1
ATOM 657 N N . LEU A 1 86 ? 0.755 -7.128 -9.355 1.00 89.44 86 LEU A N 1
ATOM 658 C CA . LEU A 1 86 ? 1.173 -6.916 -7.968 1.00 89.44 86 LEU A CA 1
ATOM 659 C C . LEU A 1 86 ? 0.661 -5.581 -7.401 1.00 89.44 86 LEU A C 1
ATOM 661 O O . LEU A 1 86 ? 0.194 -5.524 -6.263 1.00 89.44 86 LEU A O 1
ATOM 665 N N . VAL A 1 87 ? 0.744 -4.492 -8.170 1.00 87.69 87 VAL A N 1
ATOM 666 C CA . VAL A 1 87 ? 0.243 -3.177 -7.741 1.00 87.69 87 VAL A CA 1
ATOM 667 C C . VAL A 1 87 ? -1.275 -3.208 -7.534 1.00 87.69 87 VAL A C 1
ATOM 669 O O . VAL A 1 87 ? -1.766 -2.627 -6.561 1.00 87.69 87 VAL A O 1
ATOM 672 N N . LEU A 1 88 ? -2.021 -3.906 -8.394 1.00 92.56 88 LEU A N 1
ATOM 673 C CA . LEU A 1 88 ? -3.472 -4.062 -8.268 1.00 92.56 88 LEU A CA 1
ATOM 674 C C . LEU A 1 88 ? -3.853 -4.893 -7.036 1.00 92.56 88 LEU A C 1
ATOM 676 O O . LEU A 1 88 ? -4.713 -4.470 -6.261 1.00 92.56 88 LEU A O 1
ATOM 680 N N . GLU A 1 89 ? -3.175 -6.015 -6.791 1.00 94.62 89 GLU A N 1
ATOM 681 C CA . GLU A 1 89 ? -3.401 -6.851 -5.605 1.00 94.62 89 GLU A CA 1
ATOM 682 C C . GLU A 1 89 ? -3.114 -6.096 -4.301 1.00 94.62 89 GLU A C 1
ATOM 684 O O . GLU A 1 89 ? -3.905 -6.141 -3.351 1.00 94.62 89 GLU A O 1
ATOM 689 N N . LEU A 1 90 ? -2.001 -5.354 -4.254 1.00 92.00 90 LEU A N 1
ATOM 690 C CA . LEU A 1 90 ? -1.649 -4.514 -3.108 1.00 92.00 90 LEU A CA 1
ATOM 691 C C . LEU A 1 90 ? -2.671 -3.390 -2.899 1.00 92.00 90 LEU A C 1
ATOM 693 O O . LEU A 1 90 ? -3.044 -3.099 -1.762 1.00 92.00 90 LEU A O 1
ATOM 697 N N . SER A 1 91 ? -3.161 -2.784 -3.981 1.00 93.19 91 SER A N 1
ATOM 698 C CA . SER A 1 91 ? -4.209 -1.758 -3.924 1.00 93.19 91 SER A CA 1
ATOM 699 C C . SER A 1 91 ? -5.502 -2.310 -3.330 1.00 93.19 91 SER A C 1
ATOM 701 O O . SER A 1 91 ? -6.110 -1.689 -2.455 1.00 93.19 91 SER A O 1
ATOM 703 N N . GLU A 1 92 ? -5.905 -3.509 -3.747 1.00 97.25 92 GLU A N 1
ATOM 704 C CA . GLU A 1 92 ? -7.094 -4.158 -3.209 1.00 97.25 92 GLU A CA 1
ATOM 705 C C . GLU A 1 92 ? -6.910 -4.564 -1.738 1.00 97.25 92 GLU A C 1
ATOM 707 O O . GLU A 1 92 ? -7.826 -4.426 -0.922 1.00 97.25 92 GLU A O 1
ATOM 712 N N . ASN A 1 93 ? -5.705 -5.005 -1.364 1.00 96.62 93 ASN A N 1
ATOM 713 C CA . ASN A 1 93 ? -5.364 -5.283 0.027 1.00 96.62 93 ASN A CA 1
ATOM 714 C C . ASN A 1 93 ? -5.503 -4.029 0.902 1.00 96.62 93 ASN A C 1
ATOM 716 O O . ASN A 1 93 ? -6.194 -4.064 1.922 1.00 96.62 93 ASN A O 1
ATOM 720 N N . ASN A 1 94 ? -4.931 -2.910 0.456 1.00 96.38 94 ASN A N 1
ATOM 721 C CA . ASN A 1 94 ? -5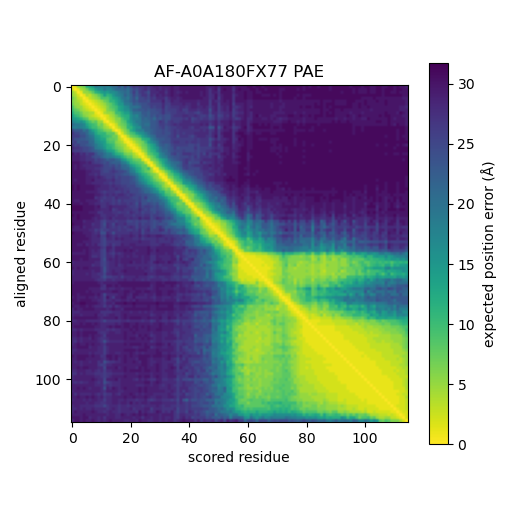.026 -1.633 1.153 1.00 96.38 94 ASN A CA 1
ATOM 722 C C . ASN A 1 94 ? -6.477 -1.152 1.262 1.00 96.38 94 ASN A C 1
ATOM 724 O O . ASN A 1 94 ? -6.880 -0.684 2.324 1.00 96.38 94 ASN A O 1
ATOM 728 N N . LYS A 1 95 ? -7.296 -1.334 0.217 1.00 98.06 95 LYS A N 1
ATOM 729 C CA . LYS A 1 95 ? -8.735 -1.030 0.267 1.00 98.06 95 LYS A CA 1
ATOM 730 C C . LYS A 1 95 ? -9.436 -1.804 1.386 1.00 98.06 95 LYS A C 1
ATOM 732 O O . LYS A 1 95 ? -10.170 -1.209 2.171 1.00 98.06 95 LYS A O 1
ATOM 737 N N . ARG A 1 96 ? -9.182 -3.113 1.502 1.00 98.38 96 ARG A N 1
ATOM 738 C CA . ARG A 1 96 ? -9.740 -3.940 2.588 1.00 98.38 96 ARG A CA 1
ATOM 739 C C . ARG A 1 96 ? -9.256 -3.488 3.966 1.00 98.38 96 ARG A C 1
ATOM 741 O O . ARG A 1 96 ? -10.030 -3.526 4.919 1.00 98.38 96 ARG A O 1
ATOM 748 N N . LEU A 1 97 ? -7.992 -3.080 4.087 1.00 98.12 97 LEU A N 1
ATOM 749 C CA . LEU A 1 97 ? -7.449 -2.554 5.340 1.00 98.12 97 LEU A CA 1
ATOM 750 C C . LEU A 1 97 ? -8.159 -1.260 5.751 1.00 98.12 97 LEU A C 1
ATOM 752 O O . LEU A 1 97 ? -8.611 -1.164 6.889 1.00 98.12 97 LEU A O 1
ATOM 756 N N . VAL A 1 98 ? -8.306 -0.308 4.827 1.00 98.56 98 VAL A N 1
ATOM 757 C CA . VAL A 1 98 ? -9.010 0.959 5.075 1.00 98.56 98 VAL A CA 1
ATOM 758 C C . VAL A 1 98 ? -10.446 0.699 5.523 1.00 98.56 98 VAL A C 1
ATOM 760 O O . VAL A 1 98 ? -10.836 1.191 6.573 1.00 98.56 98 VAL A O 1
ATOM 763 N N . GLN A 1 99 ? -11.183 -0.175 4.834 1.00 98.50 99 GLN A N 1
ATOM 764 C CA . GLN A 1 99 ? -12.556 -0.533 5.219 1.00 98.50 99 GLN A CA 1
ATOM 765 C C . GLN A 1 99 ? -12.657 -1.115 6.638 1.00 98.50 99 GLN A C 1
ATOM 767 O O . GLN A 1 99 ? -13.592 -0.820 7.381 1.00 98.50 99 GLN A O 1
ATOM 772 N N . ARG A 1 100 ? -11.690 -1.947 7.047 1.00 98.56 100 ARG A N 1
ATOM 773 C CA . ARG A 1 100 ? -11.641 -2.486 8.418 1.00 98.56 100 ARG A CA 1
ATOM 774 C C . ARG A 1 100 ? -11.358 -1.394 9.445 1.00 98.56 100 ARG A C 1
ATOM 776 O O . ARG A 1 100 ? -11.937 -1.420 10.531 1.00 98.56 100 ARG A O 1
ATOM 783 N N . LEU A 1 101 ? -10.474 -0.453 9.115 1.00 98.62 101 LEU A N 1
ATOM 784 C CA . LEU A 1 101 ? -10.171 0.688 9.977 1.00 98.62 101 LEU A CA 1
ATOM 785 C C . LEU A 1 101 ? -11.388 1.604 10.121 1.00 98.62 101 LEU A C 1
ATOM 787 O O . LEU A 1 101 ? -11.733 1.948 11.246 1.00 98.62 101 LEU A O 1
ATOM 791 N N . GLU A 1 102 ? -12.077 1.919 9.024 1.00 98.50 102 GLU A N 1
ATOM 792 C CA . GLU A 1 102 ? -13.329 2.689 9.023 1.00 98.50 102 GLU A CA 1
ATOM 793 C C . GLU A 1 102 ? -14.382 2.025 9.916 1.00 98.50 102 GLU A C 1
ATOM 795 O O . GLU A 1 102 ? -14.873 2.646 10.854 1.00 98.50 102 GLU A O 1
ATOM 800 N N . SER A 1 103 ? -14.627 0.724 9.731 1.00 98.44 103 SER A N 1
ATOM 801 C CA . SER A 1 103 ? -15.564 -0.028 10.574 1.00 98.44 103 SER A CA 1
ATOM 802 C C . SER A 1 103 ? -15.180 -0.007 12.058 1.00 98.44 103 SER A C 1
ATOM 804 O O . SER A 1 103 ? -16.051 0.094 12.923 1.00 98.44 103 SER A O 1
ATOM 806 N N . THR A 1 104 ? -13.882 -0.080 12.367 1.00 98.50 104 THR A N 1
ATOM 807 C CA . THR A 1 104 ? -13.392 0.002 13.750 1.00 98.50 104 THR A CA 1
ATOM 808 C C . THR A 1 104 ? -13.634 1.395 14.336 1.00 98.50 104 THR A C 1
ATOM 810 O O . THR A 1 104 ? -14.046 1.513 15.489 1.00 98.50 104 THR A O 1
ATOM 813 N N . VAL A 1 105 ? -13.412 2.453 13.551 1.00 98.56 105 VAL A N 1
ATOM 814 C CA . VAL A 1 105 ? -13.672 3.842 13.956 1.00 98.56 105 VAL A CA 1
ATOM 815 C C . VAL A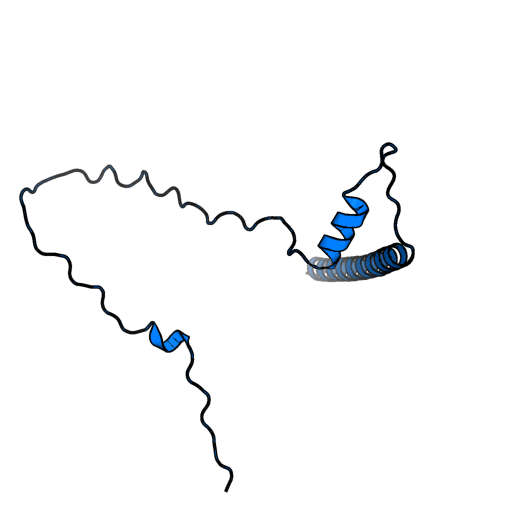 1 105 ? -15.161 4.065 14.206 1.00 98.56 105 VAL A C 1
ATOM 817 O O . VAL A 1 105 ? -15.515 4.605 15.254 1.00 98.56 105 VAL A O 1
ATOM 820 N N . ASP A 1 106 ? -16.032 3.598 13.314 1.00 98.25 106 ASP A N 1
ATOM 821 C CA . ASP A 1 106 ? -17.485 3.711 13.473 1.00 98.25 106 ASP A CA 1
ATOM 822 C C . ASP A 1 106 ? -17.971 2.986 14.733 1.00 98.25 106 ASP A C 1
ATOM 824 O O . ASP A 1 106 ? -18.765 3.525 15.508 1.00 98.25 106 ASP A O 1
ATOM 828 N N . GLN A 1 107 ? -17.439 1.788 14.996 1.00 97.88 107 GLN A N 1
ATOM 829 C CA . GLN A 1 107 ? -17.751 1.034 16.209 1.00 97.88 107 GLN A CA 1
ATOM 830 C C . GLN A 1 107 ? -17.294 1.771 17.475 1.00 97.88 107 GLN A C 1
ATOM 832 O O . GLN A 1 107 ? -18.019 1.803 18.472 1.00 97.88 107 GLN A O 1
ATOM 837 N N . LEU A 1 108 ? -16.092 2.353 17.460 1.00 97.69 108 LEU A N 1
ATOM 838 C CA . LEU A 1 108 ? -15.587 3.145 18.581 1.00 97.69 108 LEU A CA 1
ATOM 839 C C . LEU A 1 108 ? -16.450 4.386 18.813 1.00 97.69 108 LEU A C 1
ATOM 841 O O . LEU A 1 108 ? -16.805 4.660 19.958 1.00 97.69 108 LEU A O 1
ATOM 845 N N . LYS A 1 109 ? -16.837 5.086 17.744 1.00 97.50 109 LYS A N 1
ATOM 846 C CA . LYS A 1 109 ? -17.709 6.259 17.808 1.00 97.50 109 LYS A CA 1
ATOM 847 C C . LYS A 1 109 ? -19.068 5.916 18.416 1.00 97.50 109 LYS A C 1
ATOM 849 O O . LYS A 1 109 ? -19.464 6.542 19.391 1.00 97.50 109 LYS A O 1
ATOM 854 N N . ALA A 1 110 ? -19.715 4.852 17.942 1.00 97.19 110 ALA A N 1
ATOM 855 C CA . ALA A 1 110 ? -20.993 4.397 18.487 1.00 97.19 110 ALA A CA 1
ATOM 856 C C . ALA A 1 110 ? -20.916 4.063 19.989 1.00 97.19 110 ALA A C 1
ATOM 858 O O . ALA A 1 110 ? -21.850 4.336 20.736 1.00 97.19 110 ALA A O 1
ATOM 859 N N . LYS A 1 111 ? -19.795 3.495 20.457 1.00 96.00 111 LYS A N 1
ATOM 860 C CA . LYS A 1 111 ? -19.582 3.206 21.886 1.00 96.00 111 LYS A CA 1
ATOM 861 C C . LYS A 1 111 ? -19.357 4.457 22.735 1.00 96.00 111 LYS A C 1
ATOM 863 O O . LYS A 1 111 ? 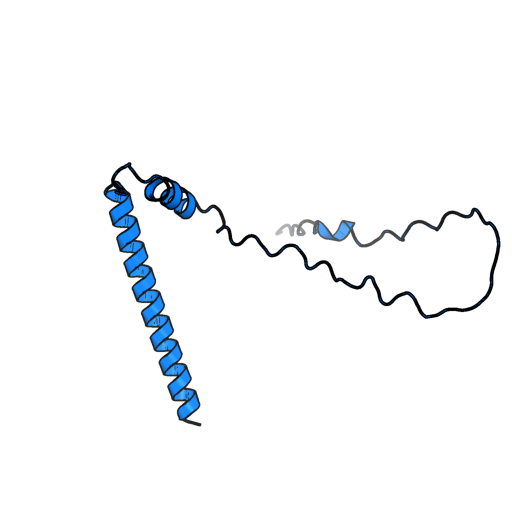-19.653 4.415 23.926 1.00 96.00 111 LYS A O 1
ATOM 868 N N . VAL A 1 112 ? -18.788 5.515 22.160 1.00 95.81 112 VAL A N 1
ATOM 869 C CA . VAL A 1 112 ? -18.630 6.811 22.833 1.00 95.81 112 VAL A CA 1
ATOM 870 C C . VAL A 1 112 ? -19.975 7.523 22.915 1.00 95.81 112 VAL A C 1
ATOM 872 O O . VAL A 1 112 ? -20.328 7.984 23.990 1.00 95.81 112 VAL A O 1
ATOM 875 N N . ASP A 1 113 ? -20.740 7.538 21.823 1.00 91.12 113 ASP A N 1
ATOM 876 C CA . ASP A 1 113 ? -22.051 8.200 21.754 1.00 91.12 113 ASP A CA 1
ATOM 877 C C . ASP A 1 113 ? -23.121 7.497 22.613 1.00 91.12 113 ASP A C 1
ATOM 879 O O . ASP A 1 113 ? -24.121 8.099 22.993 1.00 91.12 113 ASP A O 1
ATOM 883 N N . ALA A 1 114 ? -22.921 6.216 22.934 1.00 85.00 114 ALA A N 1
ATOM 884 C CA . ALA A 1 114 ? -23.791 5.444 23.821 1.00 85.00 114 ALA A CA 1
ATOM 885 C C . ALA A 1 114 ? -23.569 5.722 25.326 1.00 85.00 114 ALA A C 1
ATOM 887 O O . ALA A 1 114 ? -24.159 5.025 26.156 1.00 85.00 114 ALA A O 1
ATOM 888 N N . LYS A 1 115 ? -22.704 6.679 25.685 1.00 61.88 115 LYS A N 1
ATOM 889 C CA . LYS A 1 115 ? -22.341 7.033 27.063 1.00 61.88 115 LYS A CA 1
ATOM 890 C C . LYS A 1 115 ? -22.708 8.477 27.384 1.00 61.88 115 LYS A C 1
ATOM 892 O O . LYS A 1 115 ? -23.145 8.694 28.535 1.00 61.88 115 LYS A O 1
#

Solvent-accessible surface area (backbone atoms only — not comparable to full-atom values): 7951 Å² total; per-residue (Å²): 135,86,82,84,76,80,80,82,81,66,84,72,68,79,75,78,82,75,80,81,80,81,82,85,92,77,86,83,87,87,84,87,81,90,77,102,74,84,80,86,84,75,79,75,71,76,68,75,77,73,77,70,88,65,71,75,85,40,73,64,55,50,50,49,46,63,46,68,65,54,59,48,101,82,68,49,64,80,72,55,68,72,57,49,51,50,52,51,54,52,50,53,50,51,51,55,49,50,53,51,50,52,53,50,50,53,54,52,49,54,60,56,73,73,105